Protein AF-A0A7R9TU50-F1 (afdb_monomer_lite)

Foldseek 3Di:
DDDDDDDDDDPCPPDDPPDPPDDDDPVRVVVVVVVVVVVVVVVVVVVVVVCVPPDPVNVPDDPPPPDDDDCPVVVVVVVVVVVVVVVVVPDDPPNDDPVNVDDDDDDPVVVVVVVVVVVPD

Structure (mmCIF, N/CA/C/O backbone):
data_AF-A0A7R9TU50-F1
#
_entry.id   AF-A0A7R9TU50-F1
#
loop_
_atom_site.group_PDB
_atom_site.id
_atom_site.type_symbol
_atom_site.label_atom_id
_atom_site.label_alt_id
_atom_site.label_comp_id
_atom_site.label_asym_id
_atom_site.label_entity_id
_atom_site.label_seq_id
_atom_site.pdbx_PDB_ins_code
_atom_site.Cartn_x
_atom_site.Cartn_y
_atom_site.Cartn_z
_atom_site.occupancy
_atom_site.B_iso_or_equiv
_atom_site.auth_seq_id
_atom_site.auth_comp_id
_atom_site.auth_asym_id
_atom_site.auth_atom_id
_atom_site.pdbx_PDB_model_num
ATOM 1 N N . GLY A 1 1 ? 75.852 -9.218 -26.850 1.00 36.06 1 GLY A N 1
ATOM 2 C CA . GLY A 1 1 ? 75.111 -7.953 -26.670 1.00 36.06 1 GLY A CA 1
ATOM 3 C C . GLY A 1 1 ? 74.752 -7.439 -28.044 1.00 36.06 1 GLY A C 1
ATOM 4 O O . GLY A 1 1 ? 75.528 -7.667 -28.952 1.00 36.06 1 GLY A O 1
ATOM 5 N N . GLY A 1 2 ? 73.601 -6.847 -28.308 1.00 38.50 2 GLY A N 1
ATOM 6 C CA . GLY A 1 2 ? 72.666 -6.165 -27.425 1.00 38.50 2 GLY A CA 1
ATOM 7 C C . GLY A 1 2 ? 72.297 -4.852 -28.117 1.00 38.50 2 GLY A C 1
ATOM 8 O O . GLY A 1 2 ? 73.201 -4.146 -28.545 1.00 38.50 2 GLY A O 1
ATOM 9 N N . GLY A 1 3 ? 70.995 -4.566 -28.205 1.00 35.19 3 GLY A N 1
ATOM 10 C CA . GLY A 1 3 ? 70.426 -3.275 -28.615 1.00 35.19 3 GLY A CA 1
ATOM 11 C C . GLY A 1 3 ? 70.447 -3.011 -30.128 1.00 35.19 3 GLY A C 1
ATOM 12 O O . GLY A 1 3 ? 71.467 -3.182 -30.773 1.00 35.19 3 GLY A O 1
ATOM 13 N N . GLY A 1 4 ? 69.370 -2.589 -30.782 1.00 38.81 4 GLY A N 1
ATOM 14 C CA . GLY A 1 4 ? 68.078 -2.133 -30.280 1.00 38.81 4 GLY A CA 1
ATOM 15 C C . GLY A 1 4 ? 67.598 -0.929 -31.092 1.00 38.81 4 GLY A C 1
ATOM 16 O O . GLY A 1 4 ? 68.304 0.067 -31.115 1.00 38.81 4 GLY A O 1
ATOM 17 N N . GLY A 1 5 ? 66.402 -1.058 -31.687 1.00 40.00 5 GLY A N 1
ATOM 18 C CA . GLY A 1 5 ? 65.428 -0.004 -32.030 1.00 40.00 5 GLY A CA 1
ATOM 19 C C . GLY A 1 5 ? 65.842 1.069 -33.048 1.00 40.00 5 GLY A C 1
ATOM 20 O O . GLY A 1 5 ? 66.967 1.531 -33.083 1.00 40.00 5 GLY A O 1
ATOM 21 N N . GLY A 1 6 ? 64.967 1.573 -33.905 1.00 36.94 6 GLY A N 1
ATOM 22 C CA . GLY A 1 6 ? 63.548 1.333 -34.117 1.00 36.94 6 GLY A CA 1
ATOM 23 C C . GLY A 1 6 ? 63.017 2.438 -35.035 1.00 36.94 6 GLY A C 1
ATOM 24 O O . GLY A 1 6 ? 63.655 3.478 -35.185 1.00 36.94 6 GLY A O 1
ATOM 25 N N . GLY A 1 7 ? 61.844 2.220 -35.623 1.00 37.22 7 GLY A N 1
ATOM 26 C CA . GLY A 1 7 ? 61.079 3.279 -36.279 1.00 37.22 7 GLY A C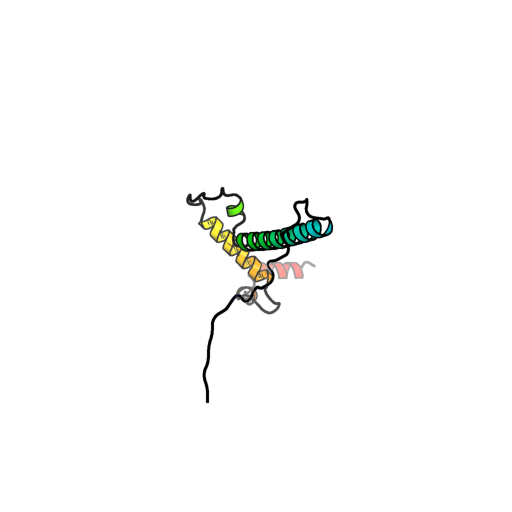A 1
ATOM 27 C C . GLY A 1 7 ? 60.568 2.873 -37.650 1.00 37.22 7 GLY A C 1
ATOM 28 O O . GLY A 1 7 ? 61.324 2.852 -38.614 1.00 37.22 7 GLY A O 1
ATOM 29 N N . GLY A 1 8 ? 59.270 2.590 -37.742 1.00 38.66 8 GLY A N 1
ATOM 30 C CA . GLY A 1 8 ? 58.629 2.458 -39.043 1.00 38.66 8 GLY A CA 1
ATOM 31 C C . GLY A 1 8 ? 57.280 1.766 -39.022 1.00 38.66 8 GLY A C 1
ATOM 32 O O . GLY A 1 8 ? 57.174 0.658 -39.521 1.00 38.66 8 GLY A O 1
ATOM 33 N N . GLY A 1 9 ? 56.266 2.462 -38.512 1.00 39.56 9 GLY A N 1
ATOM 34 C CA . GLY A 1 9 ? 54.944 2.407 -39.131 1.00 39.56 9 GLY A CA 1
ATOM 35 C C . GLY A 1 9 ? 53.983 1.330 -38.636 1.00 39.56 9 GLY A C 1
ATOM 36 O O . GLY A 1 9 ? 54.000 0.204 -39.109 1.00 39.56 9 GLY A O 1
ATOM 37 N N . GLU A 1 10 ? 53.067 1.774 -37.776 1.00 44.47 10 GLU A N 1
ATOM 38 C CA . GLU A 1 10 ? 51.631 1.524 -37.937 1.00 44.47 10 GLU A CA 1
ATOM 39 C C . GLU A 1 10 ? 51.179 0.059 -37.830 1.00 44.47 10 GLU A C 1
ATOM 41 O O . GLU A 1 10 ? 51.067 -0.669 -38.815 1.00 44.47 10 GLU A O 1
ATOM 46 N N . ASP A 1 11 ? 50.763 -0.314 -36.615 1.00 49.06 11 ASP A N 1
ATOM 47 C CA . ASP A 1 11 ? 49.704 -1.298 -36.380 1.00 49.06 11 ASP A CA 1
ATOM 48 C C . ASP A 1 11 ? 48.427 -0.857 -37.120 1.00 49.06 11 ASP A C 1
ATOM 50 O O . ASP A 1 11 ? 47.484 -0.295 -36.552 1.00 49.06 11 ASP A O 1
ATOM 54 N N . ALA A 1 12 ? 48.401 -1.080 -38.432 1.00 53.31 12 ALA A N 1
ATOM 55 C CA . ALA A 1 12 ? 47.228 -0.911 -39.259 1.00 53.31 12 ALA A CA 1
ATOM 56 C C . ALA A 1 12 ? 46.260 -2.051 -38.934 1.00 53.31 12 ALA A C 1
ATOM 58 O O . ALA A 1 12 ? 46.174 -3.061 -39.632 1.00 53.31 12 ALA A O 1
ATOM 59 N N . THR A 1 13 ? 45.493 -1.880 -37.857 1.00 55.09 13 THR A N 1
ATOM 60 C CA . THR A 1 13 ? 44.177 -2.516 -37.783 1.00 55.09 13 THR A CA 1
ATOM 61 C C . THR A 1 13 ? 43.443 -2.137 -39.072 1.00 55.09 13 THR A C 1
ATOM 63 O O . THR A 1 13 ? 43.296 -0.943 -39.350 1.00 55.09 13 THR A O 1
ATOM 66 N N . PRO A 1 14 ? 43.052 -3.099 -39.932 1.00 58.06 14 PRO A N 1
ATOM 67 C CA . PRO A 1 14 ? 42.388 -2.748 -41.174 1.00 58.06 14 PRO A CA 1
ATOM 68 C C . PRO A 1 14 ? 41.116 -1.983 -40.819 1.00 58.06 14 PRO A C 1
ATOM 70 O O . PRO A 1 14 ? 40.253 -2.490 -40.097 1.00 58.06 14 PRO A O 1
ATOM 73 N N . ALA A 1 15 ? 41.032 -0.739 -41.298 1.00 58.16 15 ALA A N 1
ATOM 74 C CA . ALA A 1 15 ? 39.857 0.097 -41.127 1.00 58.16 15 ALA A CA 1
ATOM 75 C C . ALA A 1 15 ? 38.614 -0.699 -41.564 1.00 58.16 15 ALA A C 1
ATOM 77 O O . ALA A 1 15 ? 38.665 -1.388 -42.593 1.00 58.16 15 ALA A O 1
ATOM 78 N N . PRO A 1 16 ? 37.505 -0.644 -40.800 1.00 59.84 16 PRO A N 1
ATOM 79 C CA . PRO A 1 16 ? 36.307 -1.394 -41.141 1.00 59.84 16 PRO A CA 1
ATOM 80 C C . PRO A 1 16 ? 35.896 -1.047 -42.576 1.00 59.84 16 PRO A C 1
ATOM 82 O O . PRO A 1 16 ? 35.963 0.128 -42.958 1.00 59.84 16 PRO A O 1
ATOM 85 N N . PRO A 1 17 ? 35.501 -2.044 -43.390 1.00 65.38 17 PRO A N 1
ATOM 86 C CA . PRO A 1 17 ? 35.224 -1.824 -44.799 1.00 65.38 17 PRO A CA 1
ATOM 87 C C . PRO A 1 17 ? 34.212 -0.692 -44.938 1.00 65.38 17 PRO A C 1
ATOM 89 O O . PRO A 1 17 ? 33.145 -0.727 -44.318 1.00 65.38 17 PRO A O 1
ATOM 92 N N . ALA A 1 18 ? 34.568 0.319 -45.736 1.00 60.81 18 ALA A N 1
ATOM 93 C CA . ALA A 1 18 ? 33.733 1.488 -45.956 1.00 60.81 18 ALA A CA 1
ATOM 94 C C . ALA A 1 18 ? 32.309 1.038 -46.307 1.00 60.81 18 ALA A C 1
ATOM 96 O O . ALA A 1 18 ? 32.097 0.273 -47.256 1.00 60.81 18 ALA A O 1
ATOM 97 N N . ALA A 1 19 ? 31.334 1.482 -45.510 1.00 69.00 19 ALA A N 1
ATOM 98 C CA . ALA A 1 19 ? 29.938 1.146 -45.724 1.00 69.00 19 ALA A CA 1
ATOM 99 C C . ALA A 1 19 ? 29.550 1.552 -47.152 1.00 69.00 19 ALA A C 1
ATOM 101 O O . ALA A 1 19 ? 29.609 2.727 -47.522 1.00 69.00 19 ALA A O 1
ATOM 102 N N . LYS A 1 20 ? 29.192 0.565 -47.981 1.00 72.12 20 LYS A N 1
ATOM 103 C CA . LYS A 1 20 ? 28.762 0.810 -49.361 1.00 72.12 20 LYS A CA 1
ATOM 104 C C . LYS A 1 20 ? 27.584 1.788 -49.331 1.00 72.12 20 LYS A C 1
ATOM 106 O O . LYS A 1 20 ? 26.621 1.564 -48.600 1.00 72.12 20 LYS A O 1
ATOM 111 N N . LYS A 1 21 ? 27.660 2.868 -50.118 1.00 68.69 21 LYS A N 1
ATOM 112 C CA . LYS A 1 21 ? 26.590 3.872 -50.228 1.00 68.69 21 LYS A CA 1
ATOM 113 C C . LYS A 1 21 ? 25.316 3.183 -50.735 1.00 68.69 21 LYS A C 1
ATOM 115 O O . LYS A 1 21 ? 25.232 2.813 -51.900 1.00 68.69 21 LYS A O 1
ATOM 120 N N . GLY A 1 22 ? 24.347 2.966 -49.849 1.00 70.88 22 GLY A N 1
ATOM 121 C CA . GLY A 1 22 ? 23.112 2.250 -50.160 1.00 70.88 22 GLY A CA 1
ATOM 122 C C . GLY A 1 22 ? 22.216 2.082 -48.934 1.00 70.88 22 GLY A C 1
ATOM 123 O O . GLY A 1 22 ? 22.658 2.230 -47.796 1.00 70.88 22 GLY A O 1
ATOM 124 N N . LYS A 1 23 ? 20.928 1.794 -49.156 1.00 82.56 23 LYS A N 1
ATOM 125 C CA . LYS A 1 23 ? 19.990 1.529 -48.056 1.00 82.56 23 LYS A CA 1
ATOM 126 C C . LYS A 1 23 ? 20.423 0.252 -47.310 1.00 82.56 23 LYS A C 1
ATOM 128 O O . LYS A 1 23 ? 20.812 -0.708 -47.974 1.00 82.56 23 LYS A O 1
ATOM 133 N N . PRO A 1 24 ? 20.284 0.196 -45.972 1.00 79.81 24 PRO A N 1
ATOM 134 C CA . PRO A 1 24 ? 20.578 -1.012 -45.206 1.00 79.81 24 PRO A CA 1
ATOM 135 C C . PRO A 1 24 ? 19.779 -2.202 -45.741 1.00 79.81 24 PRO A C 1
ATOM 137 O O . PRO A 1 24 ? 18.573 -2.071 -46.000 1.00 79.81 24 PRO A O 1
ATOM 140 N N . GLY A 1 25 ? 20.450 -3.344 -45.908 1.00 81.12 25 GLY A N 1
ATOM 141 C CA . GLY A 1 25 ? 19.829 -4.577 -46.394 1.00 81.12 25 GLY A CA 1
ATOM 142 C C . GLY A 1 25 ? 18.781 -5.122 -45.416 1.00 81.12 25 GLY A C 1
ATOM 143 O O . GLY A 1 25 ? 18.749 -4.735 -44.248 1.00 81.12 25 GLY A O 1
ATOM 144 N N . LYS A 1 26 ? 17.924 -6.051 -45.868 1.00 80.56 26 LYS A N 1
ATOM 145 C CA . LYS A 1 26 ? 16.804 -6.585 -45.060 1.00 80.56 26 LYS A CA 1
ATOM 146 C C . LYS A 1 26 ? 17.248 -7.107 -43.683 1.00 80.56 26 LYS A C 1
ATOM 148 O O . LYS A 1 26 ? 16.695 -6.691 -42.674 1.00 80.56 26 LYS A O 1
ATOM 153 N N . ARG A 1 27 ? 18.319 -7.909 -43.635 1.00 72.56 27 ARG A N 1
ATOM 154 C CA . ARG A 1 27 ? 18.865 -8.469 -42.381 1.00 72.56 27 ARG A CA 1
ATOM 155 C C . ARG A 1 27 ? 19.429 -7.402 -41.435 1.00 72.56 27 ARG A C 1
ATOM 157 O O . ARG A 1 27 ? 19.284 -7.508 -40.226 1.00 72.56 27 ARG A O 1
ATOM 164 N N . GLN A 1 28 ? 20.033 -6.344 -41.980 1.00 79.19 28 GLN A N 1
ATOM 165 C CA . GLN A 1 28 ? 20.546 -5.227 -41.179 1.00 79.19 28 GLN A CA 1
ATOM 166 C C . GLN A 1 28 ? 19.408 -4.374 -40.613 1.00 79.19 28 GLN A C 1
ATOM 168 O O . GLN A 1 28 ? 19.495 -3.917 -39.480 1.00 79.19 28 GLN A O 1
ATOM 173 N N . ARG A 1 29 ? 18.318 -4.196 -41.372 1.00 79.69 29 ARG A N 1
ATOM 174 C CA . ARG A 1 29 ? 17.110 -3.516 -40.883 1.00 79.69 29 ARG A CA 1
ATOM 175 C C . ARG A 1 29 ? 16.457 -4.274 -39.733 1.00 79.69 29 ARG A C 1
ATOM 177 O O . ARG A 1 29 ? 16.050 -3.640 -38.768 1.00 79.69 29 ARG A O 1
ATOM 184 N N . GLU A 1 30 ? 16.373 -5.598 -39.823 1.00 79.12 30 GLU A N 1
ATOM 185 C CA . GLU A 1 30 ? 15.830 -6.432 -38.744 1.00 79.12 30 GLU A CA 1
ATOM 186 C C . GLU A 1 30 ? 16.720 -6.398 -37.499 1.00 79.12 30 GLU A C 1
ATOM 188 O O . GLU A 1 30 ? 16.209 -6.178 -36.405 1.00 79.12 30 GLU A O 1
ATOM 193 N N . ALA A 1 31 ? 18.044 -6.491 -37.657 1.00 76.44 31 ALA A N 1
ATOM 194 C CA . ALA A 1 31 ? 18.982 -6.358 -36.541 1.00 76.44 31 ALA A CA 1
ATOM 195 C C . ALA A 1 31 ? 18.909 -4.972 -35.873 1.00 76.44 31 ALA A C 1
ATOM 197 O O . ALA A 1 31 ? 18.872 -4.877 -34.649 1.00 76.44 31 ALA A O 1
ATOM 198 N N . MET A 1 32 ? 18.818 -3.893 -36.660 1.00 74.56 32 MET A N 1
ATOM 199 C CA . MET A 1 32 ? 18.641 -2.538 -36.126 1.00 74.56 32 MET A CA 1
ATOM 200 C C . MET A 1 32 ? 17.292 -2.365 -35.428 1.00 74.56 32 MET A C 1
ATOM 202 O O . MET A 1 32 ? 17.226 -1.715 -34.390 1.00 74.56 32 MET A O 1
ATOM 206 N N . ARG A 1 33 ? 16.217 -2.953 -35.968 1.00 74.88 33 ARG A N 1
ATOM 207 C CA . ARG A 1 33 ? 14.901 -2.941 -35.321 1.00 74.88 33 ARG A CA 1
ATOM 208 C C . ARG A 1 33 ? 14.949 -3.678 -33.984 1.00 74.88 33 ARG A C 1
ATOM 210 O O . ARG A 1 33 ? 14.456 -3.140 -33.002 1.00 74.88 33 ARG A O 1
ATOM 217 N N . LEU A 1 34 ? 15.573 -4.853 -33.939 1.00 72.88 34 LEU A N 1
ATOM 218 C CA . LEU A 1 34 ? 15.703 -5.645 -32.719 1.00 72.88 34 LEU A CA 1
ATOM 219 C C . LEU A 1 34 ? 16.543 -4.919 -31.658 1.00 72.88 34 LEU A C 1
ATOM 221 O O . LEU A 1 34 ? 16.160 -4.895 -30.492 1.00 72.88 34 LEU A O 1
ATOM 225 N N . ALA A 1 35 ? 17.638 -4.270 -32.065 1.00 71.50 35 ALA A N 1
ATOM 226 C CA . ALA A 1 35 ? 18.459 -3.452 -31.174 1.00 71.50 35 ALA A CA 1
ATOM 227 C C . ALA A 1 35 ? 17.664 -2.269 -30.595 1.00 71.50 35 ALA A C 1
ATOM 229 O O . ALA A 1 35 ? 17.718 -2.019 -29.394 1.00 71.50 35 ALA A O 1
ATOM 230 N N . ARG A 1 36 ? 16.859 -1.592 -31.425 1.00 68.69 36 ARG A N 1
ATOM 231 C CA . ARG A 1 36 ? 16.007 -0.477 -30.989 1.00 68.69 36 ARG A CA 1
ATOM 232 C C . ARG A 1 36 ? 14.892 -0.933 -30.046 1.00 68.69 36 ARG A C 1
ATOM 234 O O . ARG A 1 36 ? 14.623 -0.265 -29.057 1.00 68.69 36 ARG A O 1
ATOM 241 N N . GLU A 1 37 ? 14.280 -2.082 -30.325 1.00 68.44 37 GLU A N 1
ATOM 242 C CA . GLU A 1 37 ? 13.209 -2.658 -29.505 1.00 68.44 37 GLU A CA 1
ATOM 243 C C . GLU A 1 37 ? 13.735 -3.175 -28.151 1.00 68.44 37 GLU A C 1
ATOM 245 O O . GLU A 1 37 ? 13.035 -3.102 -27.141 1.00 68.44 37 GLU A O 1
ATOM 250 N N . ALA A 1 38 ? 14.979 -3.663 -28.101 1.00 66.75 38 ALA A N 1
ATOM 251 C CA . ALA A 1 38 ? 15.653 -4.015 -26.852 1.00 66.75 38 ALA A CA 1
ATOM 252 C C . ALA A 1 38 ? 15.940 -2.770 -25.993 1.00 66.75 38 ALA A C 1
ATOM 254 O O . ALA A 1 38 ? 15.629 -2.765 -24.801 1.00 66.75 38 ALA A O 1
ATOM 255 N N . GLU A 1 39 ? 16.435 -1.694 -26.609 1.00 62.31 39 GLU A N 1
ATOM 256 C CA . GLU A 1 39 ? 16.704 -0.417 -25.937 1.00 62.31 39 GLU A CA 1
ATOM 257 C C . GLU A 1 39 ? 15.412 0.259 -25.438 1.00 62.31 39 GLU A C 1
ATOM 259 O O . GLU A 1 39 ? 15.369 0.858 -24.364 1.00 62.31 39 GLU A O 1
ATOM 264 N N . GLU A 1 40 ? 14.321 0.143 -26.197 1.00 65.44 40 GLU A N 1
ATOM 265 C CA . GLU A 1 40 ? 13.008 0.680 -25.833 1.00 65.44 40 GLU A CA 1
ATOM 266 C C . GLU A 1 40 ? 12.367 -0.111 -24.683 1.00 65.44 40 GLU A C 1
ATOM 268 O O . GLU A 1 40 ? 11.789 0.482 -23.771 1.00 65.44 40 GLU A O 1
ATOM 273 N N . LYS A 1 41 ? 12.552 -1.439 -24.645 1.00 61.19 41 LYS A N 1
ATOM 274 C CA . LYS A 1 41 ? 12.145 -2.276 -23.502 1.00 61.19 41 LYS A CA 1
ATOM 275 C C . LYS A 1 41 ? 12.946 -1.960 -22.240 1.00 61.19 41 LYS A C 1
ATOM 277 O O . LYS A 1 41 ? 1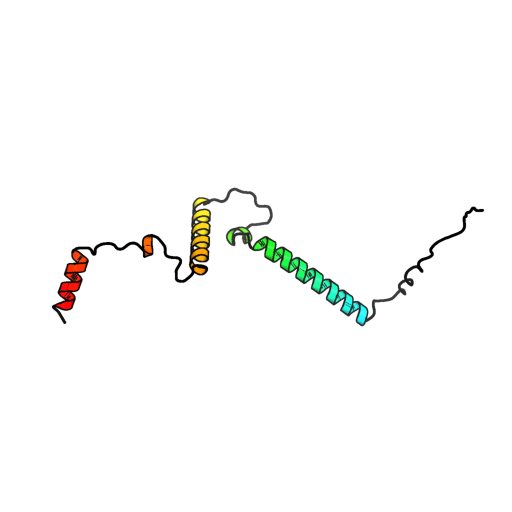2.389 -2.016 -21.144 1.00 61.19 41 LYS A O 1
ATOM 282 N N . GLU A 1 42 ? 14.219 -1.602 -22.365 1.00 60.16 42 GLU A N 1
ATOM 283 C CA . GLU A 1 42 ? 15.040 -1.178 -21.229 1.00 60.16 42 GLU A CA 1
ATOM 284 C C . GLU A 1 42 ? 14.626 0.211 -20.714 1.00 60.16 42 GLU A C 1
ATOM 286 O O . GLU A 1 42 ? 14.419 0.389 -19.512 1.00 60.16 42 GLU A O 1
ATOM 291 N N . LYS A 1 43 ? 14.350 1.163 -21.616 1.00 60.16 43 LYS A N 1
ATOM 292 C CA . LYS A 1 43 ? 13.803 2.490 -21.270 1.00 60.16 43 LYS A CA 1
ATOM 293 C C . LYS A 1 43 ? 12.405 2.402 -20.650 1.00 60.16 43 LYS A C 1
ATOM 295 O O . LYS A 1 43 ? 12.109 3.123 -19.699 1.00 60.16 43 LYS A O 1
ATOM 300 N N . ALA A 1 44 ? 11.557 1.488 -21.120 1.00 59.53 44 ALA A N 1
ATOM 301 C CA . ALA A 1 44 ? 10.241 1.237 -20.533 1.00 59.53 44 ALA A CA 1
ATOM 302 C C . ALA A 1 44 ? 10.340 0.632 -19.122 1.00 59.53 44 ALA A C 1
ATOM 304 O O . ALA A 1 44 ? 9.598 1.038 -18.229 1.00 59.53 44 ALA A O 1
ATOM 305 N N . LYS A 1 45 ? 11.285 -0.290 -18.887 1.00 59.59 45 LYS A N 1
ATOM 306 C CA . LYS A 1 45 ? 11.565 -0.828 -17.545 1.00 59.59 45 LYS A CA 1
ATOM 307 C C . LYS A 1 45 ? 12.114 0.245 -16.605 1.00 59.59 45 LYS A C 1
ATOM 309 O O . LYS A 1 45 ? 11.675 0.311 -15.461 1.00 59.59 45 LYS A O 1
ATOM 314 N N . ALA A 1 46 ? 12.995 1.118 -17.091 1.00 58.50 46 ALA A N 1
ATOM 315 C CA . ALA A 1 46 ? 13.510 2.246 -16.319 1.00 58.50 46 ALA A CA 1
ATOM 316 C C . ALA A 1 46 ? 12.399 3.245 -15.950 1.00 58.50 46 ALA A C 1
ATOM 318 O O . ALA A 1 46 ? 12.308 3.657 -14.798 1.00 58.50 46 ALA A O 1
ATOM 319 N N . ASN A 1 47 ? 11.501 3.574 -16.884 1.00 58.34 47 ASN A N 1
ATOM 320 C CA . ASN A 1 47 ? 10.353 4.446 -16.612 1.00 58.34 47 ASN A CA 1
ATOM 321 C C . ASN A 1 47 ? 9.336 3.802 -15.657 1.00 58.34 47 ASN A C 1
ATOM 323 O O . ASN A 1 47 ? 8.777 4.492 -14.807 1.00 58.34 47 ASN A O 1
ATOM 327 N N . LYS A 1 48 ? 9.135 2.481 -15.738 1.00 55.84 48 LYS A N 1
ATOM 328 C CA . LYS A 1 48 ? 8.254 1.744 -14.820 1.00 55.84 48 LYS A CA 1
ATOM 329 C C . LYS A 1 48 ? 8.835 1.620 -13.407 1.00 55.84 48 LYS A C 1
ATOM 331 O O . LYS A 1 48 ? 8.099 1.717 -12.435 1.00 55.84 48 LYS A O 1
ATOM 336 N N . ALA A 1 49 ? 10.153 1.470 -13.279 1.00 55.72 49 ALA A N 1
ATOM 337 C CA . ALA A 1 49 ? 10.829 1.506 -11.982 1.00 55.72 49 ALA A CA 1
ATOM 338 C C . ALA A 1 49 ? 10.796 2.910 -11.352 1.00 55.72 49 ALA A C 1
ATOM 340 O O . ALA A 1 49 ? 10.657 3.035 -10.144 1.00 55.72 49 ALA A O 1
ATOM 341 N N . LYS A 1 50 ? 10.859 3.972 -12.167 1.00 52.47 50 LYS A N 1
ATOM 342 C CA . LYS A 1 50 ? 10.809 5.368 -11.697 1.00 52.47 50 LYS A CA 1
ATOM 343 C C . LYS A 1 50 ? 9.417 5.832 -11.253 1.00 52.47 50 LYS A C 1
ATOM 345 O O . LYS A 1 50 ? 9.318 6.826 -10.546 1.00 52.47 50 LYS A O 1
ATOM 350 N N . THR A 1 51 ? 8.369 5.141 -11.698 1.00 50.22 51 THR A N 1
ATOM 351 C CA . THR A 1 51 ? 6.957 5.448 -11.405 1.00 50.22 51 THR A CA 1
ATOM 352 C C . THR A 1 51 ? 6.374 4.571 -10.300 1.00 50.22 51 THR A C 1
ATOM 354 O O . THR A 1 51 ? 5.338 4.910 -9.752 1.00 50.22 51 THR A O 1
ATOM 357 N N . ALA A 1 52 ? 7.047 3.485 -9.905 1.00 54.28 52 ALA A N 1
ATOM 358 C CA . ALA A 1 52 ? 6.578 2.612 -8.825 1.00 54.28 52 ALA A CA 1
ATOM 359 C C . ALA A 1 52 ? 6.541 3.297 -7.441 1.00 54.28 52 ALA A C 1
ATOM 361 O O . ALA A 1 52 ? 5.797 2.856 -6.570 1.00 54.28 52 ALA A O 1
ATOM 362 N N . ASP A 1 53 ? 7.312 4.374 -7.254 1.00 52.00 53 ASP A N 1
ATOM 363 C CA . ASP A 1 53 ? 7.327 5.200 -6.035 1.00 52.00 53 ASP A CA 1
ATOM 364 C C . ASP A 1 53 ? 6.480 6.482 -6.155 1.00 52.00 53 ASP A C 1
ATOM 366 O O . ASP A 1 53 ? 6.457 7.308 -5.238 1.00 52.00 53 ASP A O 1
ATOM 370 N N . VAL A 1 54 ? 5.814 6.684 -7.295 1.00 55.91 54 VAL A N 1
ATOM 371 C CA . VAL A 1 54 ? 4.990 7.862 -7.567 1.00 55.91 54 VAL A CA 1
ATOM 372 C C . VAL A 1 54 ? 3.554 7.510 -7.189 1.00 55.91 5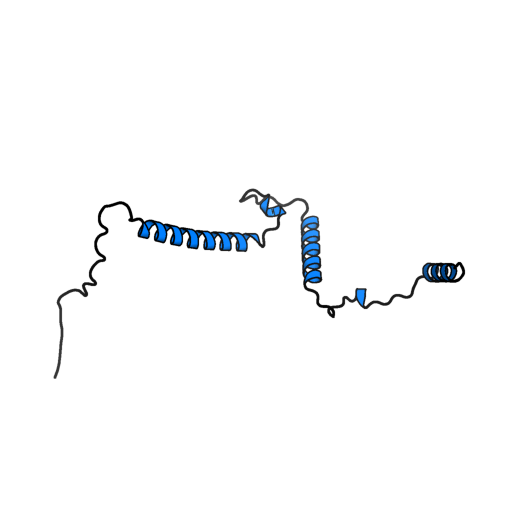4 VAL A C 1
ATOM 374 O O . VAL A 1 54 ? 2.966 6.590 -7.746 1.00 55.91 54 VAL A O 1
ATOM 377 N N . ASP A 1 55 ? 3.010 8.201 -6.184 1.00 60.28 55 ASP A N 1
ATOM 378 C CA . ASP A 1 55 ? 1.606 8.048 -5.791 1.00 60.28 55 ASP A CA 1
ATOM 379 C C . ASP A 1 55 ? 0.705 8.265 -7.031 1.00 60.28 55 ASP A C 1
ATOM 381 O O . ASP A 1 55 ? 0.964 9.164 -7.824 1.00 60.28 55 ASP A O 1
ATOM 385 N N . GLU A 1 56 ? -0.403 7.537 -7.188 1.00 58.66 56 GLU A N 1
ATOM 386 C CA . GLU A 1 56 ? -1.330 7.726 -8.331 1.00 58.66 56 GLU A CA 1
ATOM 387 C C . GLU A 1 56 ? -1.898 9.163 -8.412 1.00 58.66 56 GLU A C 1
ATOM 389 O O . GLU A 1 56 ? -2.254 9.659 -9.480 1.00 58.66 56 GLU A O 1
ATOM 394 N N . ASP A 1 57 ? -1.937 9.874 -7.279 1.00 57.44 57 ASP A N 1
ATOM 395 C CA . ASP A 1 57 ? -2.290 11.298 -7.209 1.00 57.44 57 ASP A CA 1
ATOM 396 C C . ASP A 1 57 ? -1.179 12.223 -7.774 1.00 57.44 57 ASP A C 1
ATOM 398 O O . ASP A 1 57 ? -1.446 13.383 -8.100 1.00 57.44 57 ASP A O 1
ATOM 402 N N . ASP A 1 58 ? 0.070 11.754 -7.859 1.00 62.38 58 ASP A N 1
ATOM 403 C CA . ASP A 1 58 ? 1.184 12.444 -8.523 1.00 62.38 58 ASP A CA 1
ATOM 404 C C . ASP A 1 58 ? 1.192 12.243 -10.038 1.00 62.38 58 ASP A C 1
ATOM 406 O O . ASP A 1 58 ? 1.566 13.170 -10.756 1.00 62.38 58 ASP A O 1
ATOM 410 N N . ASP A 1 59 ? 0.717 11.102 -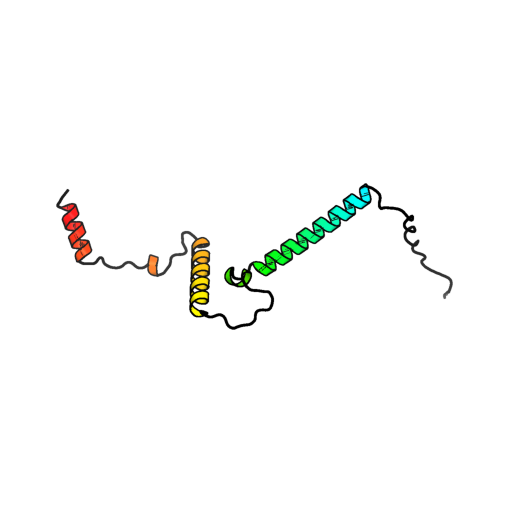10.536 1.00 64.38 59 ASP A N 1
ATOM 411 C CA . ASP A 1 59 ? 0.604 10.856 -11.981 1.00 64.38 59 ASP A CA 1
ATOM 412 C C . ASP A 1 59 ? -0.377 11.824 -12.663 1.00 64.38 59 ASP A C 1
ATOM 414 O O . ASP A 1 59 ? -0.218 12.178 -13.832 1.00 64.38 59 ASP A O 1
ATOM 418 N N . ALA A 1 60 ? -1.376 12.313 -11.922 1.00 69.81 60 ALA A N 1
ATOM 419 C CA . ALA A 1 60 ? -2.328 13.313 -12.404 1.00 69.81 60 ALA A CA 1
ATOM 420 C C . ALA A 1 60 ? -1.747 14.740 -12.465 1.00 69.81 60 ALA A C 1
ATOM 422 O O . ALA A 1 60 ? -2.414 15.670 -12.932 1.00 69.81 60 ALA A O 1
ATOM 423 N N . ARG A 1 61 ? -0.529 14.954 -11.957 1.00 69.19 61 ARG A N 1
ATOM 424 C CA . ARG A 1 61 ? 0.067 16.279 -11.842 1.00 69.19 61 ARG A CA 1
ATOM 425 C C . ARG A 1 61 ? 0.900 16.612 -13.074 1.00 69.19 61 ARG A C 1
ATOM 427 O O . ARG A 1 61 ? 1.704 15.814 -13.543 1.00 69.19 61 ARG A O 1
ATOM 434 N N . ALA A 1 62 ? 0.745 17.838 -13.576 1.00 78.69 62 ALA 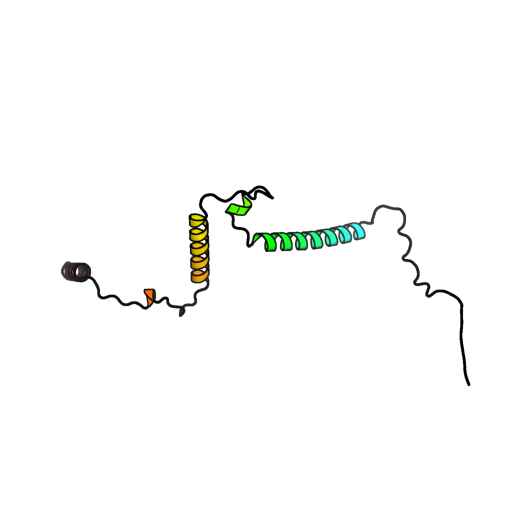A N 1
ATOM 435 C CA . ALA A 1 62 ? 1.590 18.321 -14.659 1.00 78.69 62 ALA A CA 1
ATOM 436 C C . ALA A 1 62 ? 3.079 18.236 -14.253 1.00 78.69 62 ALA A C 1
ATOM 438 O O . ALA A 1 62 ? 3.420 18.616 -13.122 1.00 78.69 62 ALA A O 1
ATOM 439 N N . PRO A 1 63 ? 3.971 17.786 -15.154 1.00 75.62 63 PRO A N 1
ATOM 440 C CA . PRO A 1 63 ? 5.401 17.746 -14.882 1.00 75.62 63 PRO A CA 1
ATOM 441 C C . PRO A 1 63 ? 5.899 19.130 -14.444 1.00 75.62 63 PRO A C 1
ATOM 443 O O . PRO A 1 63 ? 5.694 20.118 -15.145 1.00 75.62 63 PRO A O 1
ATOM 446 N N . GLY A 1 64 ? 6.535 19.209 -13.273 1.00 75.31 64 GLY A N 1
ATOM 447 C CA . GLY A 1 64 ? 7.080 20.462 -12.736 1.00 75.31 64 GLY A CA 1
ATOM 448 C C . GLY A 1 64 ? 6.112 21.314 -11.907 1.00 75.31 64 GLY A C 1
ATOM 449 O O . GLY A 1 64 ? 6.500 22.392 -11.461 1.00 75.31 64 GLY A O 1
ATOM 450 N N . ASP A 1 65 ? 4.884 20.865 -11.637 1.00 78.06 65 ASP A N 1
ATOM 451 C CA . ASP A 1 65 ? 4.021 21.567 -10.683 1.00 78.06 65 ASP A CA 1
ATOM 452 C C . ASP A 1 65 ? 4.528 21.343 -9.244 1.00 78.06 65 ASP A C 1
ATOM 454 O O . ASP A 1 65 ? 4.407 20.267 -8.657 1.00 78.06 65 ASP A O 1
ATOM 458 N N . THR A 1 66 ? 5.114 22.392 -8.668 1.00 75.88 66 THR A N 1
ATOM 459 C CA . THR A 1 66 ? 5.740 22.398 -7.334 1.00 75.88 66 THR A CA 1
ATOM 460 C C . THR A 1 66 ? 4.845 22.981 -6.242 1.00 75.88 66 THR A C 1
ATOM 462 O O . THR A 1 66 ? 5.250 23.036 -5.081 1.00 75.88 66 THR A O 1
ATOM 465 N N . ARG A 1 67 ? 3.611 23.402 -6.565 1.00 79.69 67 ARG A N 1
ATOM 466 C CA . ARG A 1 67 ? 2.694 23.998 -5.575 1.00 79.69 67 ARG A CA 1
ATOM 467 C C . ARG A 1 67 ? 2.465 23.056 -4.375 1.00 79.69 67 ARG A C 1
ATOM 469 O O . ARG A 1 67 ? 2.435 21.831 -4.547 1.00 79.69 67 ARG A O 1
ATOM 476 N N . PRO A 1 68 ? 2.264 23.579 -3.158 1.00 75.75 68 PRO A N 1
ATOM 477 C CA . PRO A 1 68 ? 1.969 22.742 -2.003 1.00 75.75 68 PRO A CA 1
ATOM 478 C C . PRO A 1 68 ? 0.626 22.025 -2.189 1.00 75.75 68 PRO A C 1
ATOM 480 O O . PRO A 1 68 ? -0.375 22.635 -2.575 1.00 75.75 68 PRO A O 1
ATOM 483 N N . ARG A 1 69 ? 0.587 20.716 -1.908 1.00 73.31 69 ARG A N 1
ATOM 484 C CA . ARG A 1 69 ? -0.663 19.950 -1.978 1.00 73.31 69 ARG A CA 1
ATOM 485 C C . ARG A 1 69 ? -1.571 20.346 -0.822 1.00 73.31 69 ARG A C 1
ATOM 487 O O . ARG A 1 69 ? -1.184 20.263 0.344 1.00 73.31 69 ARG A O 1
ATOM 494 N N . LYS A 1 70 ? -2.806 20.721 -1.145 1.00 67.69 70 LYS A N 1
ATOM 495 C CA . LYS A 1 70 ? -3.875 20.825 -0.151 1.00 67.69 70 LYS A CA 1
ATOM 496 C C . LYS A 1 70 ? -4.231 19.390 0.261 1.00 67.69 70 LYS A C 1
ATOM 498 O O . LYS A 1 70 ? -4.439 18.551 -0.607 1.00 67.69 70 LYS A O 1
ATOM 503 N N . ASN A 1 71 ? -4.263 19.105 1.564 1.00 72.81 71 ASN A N 1
ATOM 504 C CA . ASN A 1 71 ? -4.575 17.793 2.173 1.00 72.81 71 ASN A CA 1
ATOM 505 C C . ASN A 1 71 ? -3.404 16.803 2.355 1.00 72.81 71 ASN A C 1
ATOM 507 O O . ASN A 1 71 ? -3.580 15.593 2.195 1.00 72.81 71 ASN A O 1
ATOM 511 N N . LYS A 1 72 ? -2.232 17.287 2.793 1.00 76.31 72 LYS A N 1
ATOM 512 C CA . LYS A 1 72 ? -1.095 16.438 3.214 1.00 76.31 72 LYS A CA 1
ATOM 513 C C . LYS A 1 72 ? -1.506 15.320 4.192 1.00 76.31 72 LYS A C 1
ATOM 515 O O . LYS A 1 72 ? -1.146 14.171 3.965 1.00 76.31 72 LYS A O 1
ATOM 520 N N . ALA A 1 73 ? -2.334 15.630 5.193 1.00 76.88 73 ALA A N 1
ATOM 521 C CA . ALA A 1 73 ? -2.813 14.655 6.179 1.00 76.88 73 ALA A CA 1
ATOM 522 C C . ALA A 1 73 ? -3.620 13.500 5.555 1.00 76.88 73 ALA A C 1
ATOM 524 O O . ALA A 1 73 ? -3.444 12.342 5.922 1.00 76.88 73 ALA A O 1
ATOM 525 N N . LYS A 1 74 ? -4.475 13.792 4.563 1.00 75.56 74 LYS A N 1
ATOM 526 C CA . LYS A 1 74 ? -5.261 12.762 3.865 1.00 75.56 74 LYS A CA 1
ATOM 527 C C . LYS A 1 74 ? -4.363 11.839 3.037 1.00 75.56 74 LYS A C 1
ATOM 529 O O . LYS A 1 74 ? -4.616 10.638 2.982 1.00 75.56 74 LYS A O 1
ATOM 534 N N . ARG A 1 75 ? -3.310 12.389 2.423 1.00 75.06 75 ARG A N 1
ATOM 535 C CA . ARG A 1 75 ? -2.315 11.613 1.670 1.00 75.06 75 ARG A CA 1
ATOM 536 C C . ARG A 1 75 ? -1.502 10.706 2.591 1.00 75.06 75 ARG A C 1
ATOM 538 O O . ARG A 1 75 ? -1.356 9.529 2.299 1.00 75.06 75 ARG A O 1
ATOM 545 N N . GLU A 1 76 ? -1.029 11.225 3.720 1.00 78.50 76 GLU A N 1
ATOM 546 C CA . GLU A 1 76 ? -0.299 10.422 4.710 1.00 78.50 76 GLU A CA 1
ATOM 547 C C . GLU A 1 76 ? -1.168 9.299 5.286 1.00 78.50 76 GLU A C 1
ATOM 549 O O . GLU A 1 76 ? -0.708 8.165 5.384 1.00 78.50 76 GLU A O 1
ATOM 554 N N . ALA A 1 77 ? -2.445 9.571 5.576 1.00 77.62 77 ALA A N 1
ATOM 555 C CA . ALA A 1 77 ? -3.389 8.547 6.019 1.00 77.62 77 ALA A CA 1
ATOM 556 C C . ALA A 1 77 ? -3.607 7.453 4.960 1.00 77.62 77 ALA A C 1
ATOM 558 O O . ALA A 1 77 ? -3.606 6.270 5.293 1.00 77.62 77 ALA A O 1
ATOM 559 N N . ARG A 1 78 ? -3.749 7.829 3.682 1.00 77.38 78 ARG A N 1
ATOM 560 C CA . ARG A 1 78 ? -3.853 6.868 2.572 1.00 77.38 78 ARG A CA 1
ATOM 561 C C . ARG A 1 78 ? -2.586 6.039 2.402 1.00 77.38 78 ARG A C 1
ATOM 563 O O . ARG A 1 78 ? -2.689 4.827 2.266 1.00 77.38 78 ARG A O 1
ATOM 570 N N . LYS A 1 79 ? -1.410 6.668 2.466 1.00 78.62 79 LYS A N 1
ATOM 571 C CA . LYS A 1 79 ? -0.121 5.974 2.378 1.00 78.62 79 LYS A CA 1
ATOM 572 C C . LYS A 1 79 ? 0.039 4.963 3.509 1.00 78.62 79 LYS A C 1
ATOM 574 O O . LYS A 1 79 ? 0.355 3.809 3.252 1.00 78.62 79 LYS A O 1
ATOM 579 N N . LYS A 1 80 ? -0.280 5.369 4.740 1.00 78.94 80 LYS A N 1
ATOM 580 C CA . LYS A 1 80 ? -0.267 4.481 5.905 1.00 78.94 80 LYS A CA 1
ATOM 581 C C . LYS A 1 80 ? -1.255 3.319 5.752 1.00 78.94 80 LYS A C 1
ATOM 583 O O . LYS A 1 80 ? -0.908 2.190 6.068 1.00 78.94 80 LYS A O 1
ATOM 588 N N . ALA A 1 81 ? -2.455 3.574 5.227 1.00 78.19 81 ALA A N 1
ATOM 589 C CA . ALA A 1 81 ? -3.443 2.526 4.970 1.00 78.19 81 ALA A CA 1
ATOM 590 C C . ALA A 1 81 ? -2.987 1.540 3.879 1.00 78.19 81 ALA A C 1
ATOM 592 O O . ALA A 1 81 ? -3.187 0.335 4.020 1.00 78.19 81 ALA A O 1
ATOM 593 N N . ALA A 1 82 ? -2.355 2.031 2.810 1.00 78.50 82 ALA A N 1
ATOM 594 C CA . ALA A 1 82 ? -1.797 1.193 1.751 1.00 78.50 82 ALA A CA 1
ATOM 595 C C . ALA A 1 82 ? -0.617 0.346 2.256 1.00 78.50 82 ALA A C 1
ATOM 597 O O . ALA A 1 82 ? -0.533 -0.843 1.954 1.00 78.50 82 ALA A O 1
ATOM 598 N N . GLU A 1 83 ? 0.255 0.931 3.076 1.00 77.69 83 GLU A N 1
ATOM 599 C CA . GLU A 1 83 ? 1.370 0.232 3.717 1.00 77.69 83 GLU A CA 1
ATOM 600 C C . GLU A 1 83 ? 0.876 -0.850 4.686 1.00 77.69 83 GLU A C 1
ATOM 602 O O . GLU A 1 83 ? 1.355 -1.980 4.644 1.00 77.69 83 GLU A O 1
ATOM 607 N N . GLU A 1 84 ? -0.144 -0.556 5.496 1.00 77.88 84 GLU A N 1
ATOM 608 C CA . GLU A 1 84 ? -0.762 -1.529 6.401 1.00 77.88 84 GLU A CA 1
ATOM 609 C C . GLU A 1 84 ? -1.460 -2.666 5.635 1.00 77.88 84 GLU A C 1
ATOM 611 O O . GLU A 1 84 ? -1.369 -3.832 6.025 1.00 77.88 84 GLU A O 1
ATOM 616 N N . ALA A 1 85 ? -2.113 -2.359 4.511 1.00 75.94 85 ALA A N 1
ATOM 617 C CA . ALA A 1 85 ? -2.721 -3.362 3.640 1.00 75.94 85 ALA A CA 1
ATOM 618 C C . ALA A 1 85 ? -1.666 -4.269 2.984 1.00 75.94 85 ALA A C 1
ATOM 620 O O . ALA A 1 85 ? -1.831 -5.490 2.963 1.00 75.94 85 ALA A O 1
ATOM 621 N N . ALA A 1 86 ? -0.557 -3.699 2.508 1.00 77.69 86 ALA A N 1
ATOM 622 C CA . ALA A 1 86 ? 0.563 -4.461 1.963 1.00 77.69 86 ALA A CA 1
ATOM 623 C C . ALA A 1 86 ? 1.258 -5.312 3.040 1.00 77.69 86 ALA A C 1
ATOM 625 O O . ALA A 1 86 ? 1.608 -6.465 2.785 1.00 77.69 86 ALA A O 1
ATOM 626 N N . ALA A 1 87 ? 1.414 -4.777 4.254 1.00 76.50 87 ALA A N 1
ATOM 627 C CA . ALA A 1 87 ? 1.947 -5.509 5.397 1.00 76.50 87 ALA A CA 1
ATOM 628 C C . ALA A 1 87 ? 1.034 -6.681 5.787 1.00 76.50 87 ALA A C 1
ATOM 630 O O . ALA A 1 87 ? 1.527 -7.782 6.013 1.00 76.50 87 ALA A O 1
ATOM 631 N N . ARG A 1 88 ? -0.294 -6.489 5.782 1.00 75.94 88 ARG A N 1
ATOM 632 C CA . ARG A 1 88 ? -1.272 -7.576 5.967 1.00 75.94 88 ARG A CA 1
ATOM 633 C C . ARG A 1 88 ? -1.200 -8.629 4.867 1.00 75.94 88 ARG A C 1
ATOM 635 O O . ARG A 1 88 ? -1.284 -9.809 5.175 1.00 75.94 88 ARG A O 1
ATOM 642 N N . ALA A 1 89 ? -1.027 -8.228 3.610 1.00 77.75 89 ALA A N 1
ATOM 643 C CA . ALA A 1 89 ? -0.931 -9.165 2.491 1.00 77.75 89 ALA A CA 1
ATOM 644 C C . ALA A 1 89 ? 0.339 -10.035 2.538 1.00 77.75 89 ALA A C 1
ATOM 646 O O . ALA A 1 89 ? 0.339 -11.151 2.028 1.00 77.75 89 ALA A O 1
ATOM 647 N N . ARG A 1 90 ? 1.420 -9.536 3.150 1.00 80.06 90 ARG A N 1
ATOM 648 C CA . ARG A 1 90 ? 2.689 -10.266 3.333 1.00 80.06 90 ARG A CA 1
ATOM 649 C C . ARG A 1 90 ? 2.751 -11.079 4.625 1.00 80.06 90 ARG A C 1
ATOM 651 O O . ARG A 1 90 ? 3.760 -11.728 4.881 1.00 80.06 90 ARG A O 1
ATOM 658 N N . ARG A 1 91 ? 1.708 -11.009 5.445 1.00 83.19 91 ARG A N 1
ATOM 659 C CA . ARG A 1 91 ? 1.687 -11.549 6.799 1.00 83.19 91 ARG A CA 1
ATOM 660 C C . ARG A 1 91 ? 1.519 -13.066 6.767 1.00 83.19 91 ARG A C 1
ATOM 662 O O . ARG A 1 91 ? 0.580 -13.571 6.153 1.00 83.19 91 ARG A O 1
ATOM 669 N N . GLY A 1 92 ? 2.438 -13.788 7.402 1.00 84.19 92 GLY A N 1
ATOM 670 C CA . GLY A 1 92 ? 2.365 -15.240 7.529 1.00 84.19 92 GLY A CA 1
ATOM 671 C C . GLY A 1 92 ? 1.297 -15.678 8.533 1.00 84.19 92 GLY A C 1
ATOM 672 O O . GLY A 1 92 ? 0.834 -14.891 9.355 1.00 84.19 92 GLY A O 1
ATOM 673 N N . ALA A 1 93 ? 0.938 -16.965 8.514 1.00 85.19 93 ALA A N 1
ATOM 674 C CA . ALA A 1 93 ? -0.092 -17.532 9.398 1.00 85.19 93 ALA A CA 1
ATOM 675 C C . ALA A 1 93 ? 0.196 -17.359 10.906 1.00 85.19 93 ALA A C 1
ATOM 677 O O . ALA A 1 93 ? -0.723 -17.436 11.716 1.00 85.19 93 ALA A O 1
ATOM 678 N N . TYR A 1 94 ? 1.458 -17.126 11.275 1.00 87.06 94 TYR A N 1
ATOM 679 C CA . TYR A 1 94 ? 1.913 -16.996 12.663 1.00 87.06 94 TYR A CA 1
ATOM 680 C C . TYR A 1 94 ? 2.339 -15.578 13.045 1.00 87.06 94 TYR A C 1
ATOM 682 O O . TYR A 1 94 ? 2.702 -15.333 14.194 1.00 87.06 94 TYR A O 1
ATOM 690 N N . ASP A 1 95 ? 2.270 -14.631 12.115 1.00 88.19 95 ASP A N 1
ATOM 691 C CA . ASP A 1 95 ? 2.537 -13.235 12.420 1.00 88.19 95 ASP A CA 1
ATOM 692 C C . ASP A 1 95 ? 1.264 -12.662 13.035 1.00 88.19 95 ASP A C 1
ATOM 694 O O . ASP A 1 95 ? 0.452 -12.117 12.304 1.00 88.19 95 ASP A O 1
ATOM 698 N N . LEU A 1 96 ? 1.028 -12.815 14.340 1.00 84.00 96 LEU A N 1
ATOM 699 C CA . LEU A 1 96 ? -0.177 -12.321 15.029 1.00 84.00 96 LEU A CA 1
ATOM 700 C C . LEU A 1 96 ? 0.009 -10.887 15.555 1.00 84.00 96 LEU A C 1
ATOM 702 O O . LEU A 1 96 ? 1.106 -10.489 15.944 1.00 84.00 96 LEU A O 1
ATOM 706 N N . THR A 1 97 ? -1.062 -10.089 15.571 1.00 86.75 97 THR A N 1
ATOM 707 C CA . THR A 1 97 ? -1.025 -8.727 16.119 1.00 86.75 97 THR A CA 1
ATOM 708 C C . THR A 1 97 ? -1.385 -8.783 17.594 1.00 86.75 97 THR A C 1
ATOM 710 O O . THR A 1 97 ? -2.143 -9.662 18.006 1.00 86.75 97 THR A O 1
ATOM 713 N N . PRO A 1 98 ? -0.940 -7.814 18.412 1.00 86.62 98 PRO A N 1
ATOM 714 C CA . PRO A 1 98 ? -1.369 -7.728 19.806 1.00 86.62 98 PRO A CA 1
ATOM 715 C C . PRO A 1 98 ? -2.895 -7.713 19.967 1.00 86.62 98 PRO A C 1
ATOM 717 O O . PRO A 1 98 ? -3.418 -8.260 20.930 1.00 86.62 98 PRO A O 1
ATOM 720 N N . ALA A 1 99 ? -3.616 -7.128 19.005 1.00 85.94 99 ALA A N 1
ATOM 721 C CA . ALA A 1 99 ? -5.075 -7.132 18.987 1.00 85.94 99 ALA A CA 1
ATOM 722 C C . ALA A 1 99 ? -5.657 -8.539 18.767 1.00 85.94 99 ALA A C 1
ATOM 724 O O . ALA A 1 99 ? -6.608 -8.915 19.445 1.00 85.94 99 ALA A O 1
ATOM 725 N N . GLU A 1 100 ? -5.073 -9.329 17.866 1.00 86.12 100 GLU A N 1
ATOM 726 C CA . GLU A 1 100 ? -5.489 -10.717 17.605 1.00 86.12 100 GLU A CA 1
ATOM 727 C C . GLU A 1 100 ? -5.127 -11.670 18.749 1.00 86.12 100 GLU A C 1
ATOM 729 O O . GLU A 1 100 ? -5.820 -12.657 18.971 1.00 86.12 100 GLU A O 1
ATOM 734 N N . LEU A 1 101 ? -4.070 -11.358 19.498 1.00 89.00 101 LEU A N 1
ATOM 735 C CA . LEU A 1 101 ? -3.690 -12.078 20.714 1.00 89.00 101 LEU A CA 1
ATOM 736 C C . LEU A 1 101 ? -4.516 -11.653 21.936 1.00 89.00 101 LEU A C 1
ATOM 738 O O . LEU A 1 101 ? -4.502 -12.336 22.961 1.00 89.00 101 LEU A O 1
ATOM 742 N N . SER A 1 102 ? -5.214 -10.518 21.863 1.00 88.19 102 SER A N 1
ATOM 743 C CA . SER A 1 102 ? -5.960 -9.998 23.003 1.00 88.19 102 SER A CA 1
ATOM 744 C C . SER A 1 102 ? -7.257 -10.778 23.213 1.00 88.19 102 SER A C 1
ATOM 746 O O . SER A 1 102 ? -8.141 -10.815 22.358 1.00 88.19 102 SER A O 1
ATOM 748 N N . VAL A 1 103 ? -7.394 -11.381 24.394 1.00 86.25 103 VAL A N 1
ATOM 749 C CA . VAL A 1 103 ? -8.644 -11.996 24.847 1.00 86.25 103 VAL A CA 1
ATOM 750 C C . VAL A 1 103 ? -9.321 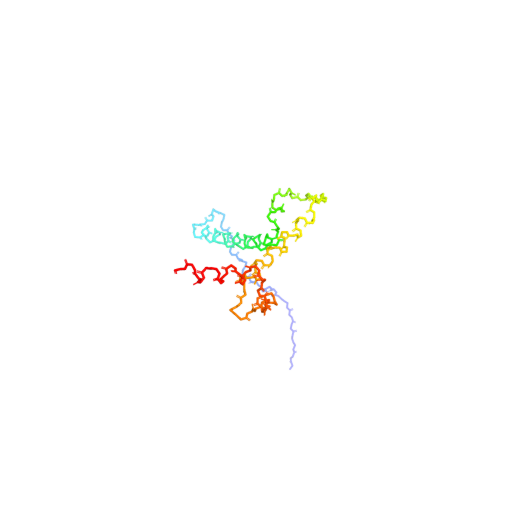-11.021 25.800 1.00 86.25 103 VAL A C 1
ATOM 752 O O . VAL A 1 103 ? -8.795 -10.708 26.868 1.00 86.25 103 VAL A O 1
ATOM 755 N N . ARG A 1 104 ? -10.494 -10.516 25.410 1.00 89.00 104 ARG A N 1
ATOM 756 C CA . ARG A 1 104 ? -11.308 -9.629 26.247 1.00 89.00 104 ARG A CA 1
ATOM 757 C C . ARG A 1 104 ? -12.498 -10.397 26.804 1.00 89.00 104 ARG A C 1
ATOM 759 O O . ARG A 1 104 ? -13.186 -11.091 26.060 1.00 89.00 104 ARG A O 1
ATOM 766 N N . ALA A 1 105 ? -12.760 -10.226 28.100 1.00 90.94 105 ALA A N 1
ATOM 767 C CA . ALA A 1 105 ? -13.960 -10.769 28.722 1.00 90.94 105 ALA A CA 1
ATOM 768 C C . ALA A 1 105 ? -15.218 -10.267 27.980 1.00 90.94 105 ALA A C 1
ATOM 770 O O . ALA A 1 105 ? -15.295 -9.075 27.649 1.00 90.94 105 ALA A O 1
ATOM 771 N N . PRO A 1 106 ? -16.192 -11.150 27.695 1.00 89.31 106 PRO A N 1
ATOM 772 C CA . PRO A 1 106 ? -17.431 -10.750 27.049 1.00 89.31 106 PRO A CA 1
ATOM 773 C C . PRO A 1 106 ? -18.193 -9.756 27.930 1.00 89.31 106 PRO A C 1
ATOM 775 O O . PRO A 1 106 ? -18.126 -9.792 29.159 1.00 89.31 106 PRO A O 1
ATOM 778 N N . THR A 1 107 ? -18.930 -8.848 27.295 1.00 94.19 107 THR A N 1
ATOM 779 C CA . THR A 1 107 ? -19.799 -7.914 28.014 1.00 94.19 107 THR A CA 1
ATOM 780 C C . THR A 1 107 ? -21.002 -8.652 28.602 1.00 94.19 107 THR A C 1
ATOM 782 O O . THR A 1 107 ? -21.449 -9.664 28.059 1.00 94.19 107 THR A O 1
ATOM 785 N N . ILE A 1 108 ? -21.562 -8.126 29.696 1.00 94.44 108 ILE A N 1
ATOM 786 C CA . ILE A 1 108 ? -22.735 -8.717 30.365 1.00 94.44 108 ILE A CA 1
ATOM 787 C C . ILE A 1 108 ? -23.909 -8.870 29.387 1.00 94.44 108 ILE A C 1
ATOM 789 O O . ILE A 1 108 ? -24.580 -9.900 29.391 1.00 94.44 108 ILE A O 1
ATOM 793 N N . ASP A 1 109 ? -24.118 -7.892 28.502 1.00 94.38 109 ASP A N 1
ATOM 794 C CA . ASP A 1 109 ? -25.183 -7.944 27.495 1.00 94.38 109 ASP A CA 1
ATOM 795 C C . ASP A 1 109 ? -24.990 -9.090 26.504 1.00 94.38 109 ASP A C 1
ATOM 797 O O . ASP A 1 109 ? -25.955 -9.768 26.148 1.00 94.38 109 ASP A O 1
ATOM 801 N N . ARG A 1 110 ? -23.739 -9.353 26.104 1.00 93.38 110 ARG A N 1
ATOM 802 C CA . ARG A 1 110 ? -23.411 -10.470 25.218 1.00 93.38 110 ARG A CA 1
ATOM 803 C C . ARG A 1 110 ? -23.700 -11.806 25.895 1.00 93.38 110 ARG A C 1
ATOM 805 O O . ARG A 1 110 ? -24.408 -12.626 25.321 1.00 93.38 110 ARG A O 1
ATOM 812 N N . VAL A 1 111 ? -23.247 -11.978 27.139 1.00 94.81 111 VAL A N 1
ATOM 813 C CA . VAL A 1 111 ? -23.510 -13.192 27.935 1.00 94.81 111 VAL A CA 1
ATOM 814 C C . VAL A 1 111 ? -25.015 -13.414 28.115 1.00 94.81 111 VAL A C 1
ATOM 816 O O . VAL A 1 111 ? -25.516 -14.528 27.966 1.00 94.81 111 VAL A O 1
ATOM 819 N N . ARG A 1 112 ? -25.769 -12.346 28.400 1.00 94.19 112 ARG A N 1
ATOM 820 C CA . ARG A 1 112 ? -27.224 -12.416 28.579 1.00 94.19 112 ARG A CA 1
ATOM 821 C C . ARG A 1 112 ? -27.952 -12.759 27.279 1.00 94.19 112 ARG A C 1
ATOM 823 O O . ARG A 1 112 ? -28.904 -13.538 27.311 1.00 94.19 112 ARG A O 1
ATOM 830 N N . GLY A 1 113 ? -27.514 -12.193 26.155 1.00 95.19 113 GLY A N 1
ATOM 831 C CA . GLY A 1 113 ? -28.048 -12.492 24.827 1.00 95.19 113 GLY A CA 1
ATOM 832 C C . GLY A 1 113 ? -27.826 -13.951 24.431 1.00 95.19 113 GLY A C 1
ATOM 833 O O . GLY A 1 113 ? -28.775 -14.628 24.038 1.00 95.19 113 GLY A O 1
ATOM 834 N N . GLU A 1 114 ? -26.607 -14.458 24.620 1.00 93.81 114 GLU A N 1
ATOM 835 C CA . GLU A 1 114 ? -26.246 -15.855 24.343 1.00 93.81 114 GLU A CA 1
ATOM 836 C C . GLU A 1 114 ? -27.041 -16.833 25.230 1.00 93.81 114 GLU A C 1
ATOM 838 O O . GLU A 1 114 ? -27.614 -17.797 24.721 1.00 93.81 114 GLU A O 1
ATOM 843 N N . MET A 1 115 ? -27.196 -16.548 26.532 1.00 93.31 115 MET A N 1
ATOM 844 C CA . MET A 1 115 ? -28.049 -17.361 27.415 1.00 93.31 115 MET A CA 1
ATOM 845 C C . MET A 1 115 ? -29.519 -17.378 26.982 1.00 93.31 115 MET A C 1
ATOM 847 O O . MET A 1 115 ? -30.177 -18.414 27.074 1.00 93.31 115 MET A O 1
ATOM 851 N N . LYS A 1 116 ? -30.055 -16.246 26.512 1.00 93.94 116 LYS A N 1
ATOM 852 C CA . LYS A 1 116 ? -31.436 -16.186 26.019 1.00 93.94 116 LYS A CA 1
ATOM 853 C C . LYS A 1 116 ? -31.610 -17.020 24.749 1.00 93.94 116 LYS A C 1
ATOM 855 O O . LYS A 1 116 ? -32.617 -17.711 24.636 1.00 93.94 116 LYS A O 1
ATOM 860 N N . ALA A 1 117 ? -30.637 -16.982 23.839 1.00 93.00 117 ALA A N 1
ATOM 861 C CA . ALA A 1 117 ? -30.648 -17.787 22.620 1.00 93.00 117 ALA A CA 1
ATOM 862 C C . ALA A 1 117 ? -30.589 -19.293 22.925 1.00 93.00 117 ALA A C 1
ATOM 864 O O . ALA A 1 117 ? -31.368 -20.051 22.359 1.00 93.00 117 ALA A O 1
ATOM 865 N N . MET A 1 118 ? -29.750 -19.720 23.876 1.00 92.31 118 MET A N 1
ATOM 866 C CA . MET A 1 118 ? -29.678 -21.131 24.288 1.00 92.31 118 MET A CA 1
ATOM 867 C C . MET A 1 118 ? -30.944 -21.634 24.992 1.00 92.31 118 MET A C 1
ATOM 869 O O . MET A 1 118 ? -31.225 -22.826 24.968 1.00 92.31 118 MET A O 1
ATOM 873 N N . ARG A 1 119 ? -31.707 -20.744 25.635 1.00 88.19 119 ARG A N 1
ATOM 874 C CA . ARG A 1 119 ? -32.942 -21.103 26.350 1.00 88.19 119 ARG A CA 1
ATOM 875 C C . ARG A 1 119 ? -34.197 -21.050 25.470 1.00 88.19 119 ARG A C 1
ATOM 877 O O . ARG A 1 119 ? -35.251 -21.489 25.915 1.00 88.19 119 ARG A O 1
ATOM 884 N N . GLY A 1 120 ? -34.100 -20.452 24.283 1.00 77.69 120 GLY A N 1
ATOM 885 C CA . GLY A 1 120 ? -35.221 -20.214 23.370 1.00 77.69 120 GLY A CA 1
ATOM 886 C C . GLY A 1 120 ? -35.179 -21.025 22.072 1.00 77.69 120 GLY A C 1
ATOM 887 O O . GLY A 1 120 ? -35.879 -20.639 21.139 1.00 77.69 120 GLY A O 1
ATOM 888 N N . GLY A 1 121 ? -34.345 -22.068 22.001 1.00 58.16 121 GLY A N 1
ATOM 889 C CA . GLY A 1 121 ? -34.348 -23.070 20.928 1.00 58.16 121 GLY A CA 1
ATOM 890 C C . GLY A 1 121 ? -35.301 -24.219 21.220 1.00 58.16 121 GLY A C 1
ATOM 891 O O . GLY A 1 121 ? -35.429 -24.572 22.414 1.00 58.16 121 GLY A O 1
#

Sequence (121 aa):
GGGGGGGGGEDATPAPPAAKKGKPGKRQREAMRLAREAEEKEKAKANKAKTADVDEDDDARAPGDTRPRKNKAKREARKKAAEEAAARARRGAYDLTPAELSVRAPTIDRVRGEMKAMRGG

Radius of gyration: 35.61 Å; chains: 1; bounding box: 110×47×81 Å

Organism: Micromonas pusilla (NCBI:txid38833)

Secondary structure (DSSP, 8-state):
------------PPPPPPPPSSPPPHHHHHHHHHHHHHHHHHHHHHHHHHHTTS-HHHHTSPTT--PPPTTHHHHHHHHHHHHHHHHHHT--TT---HHHH---PPPHHHHHHHHHHHH--

pLDDT: mean 71.6, std 15.38, range [35.19, 95.19]